Protein AF-A0A0R1VGB2-F1 (afdb_monomer_lite)

Structure (mmCIF, N/CA/C/O backbone):
data_AF-A0A0R1VGB2-F1
#
_entry.id   AF-A0A0R1VGB2-F1
#
loop_
_atom_site.group_PDB
_atom_site.id
_atom_site.type_symbol
_atom_site.label_atom_id
_atom_site.label_alt_id
_atom_site.label_comp_id
_atom_site.label_asym_id
_atom_site.label_entity_id
_atom_site.label_seq_id
_atom_site.pdbx_PDB_ins_code
_atom_site.Cartn_x
_atom_site.Cartn_y
_atom_site.Cartn_z
_atom_site.occupancy
_atom_site.B_iso_or_equiv
_atom_site.auth_seq_id
_atom_site.auth_comp_id
_atom_site.auth_asym_id
_atom_site.auth_atom_id
_atom_site.pdbx_PDB_model_num
ATOM 1 N N . MET A 1 1 ? -20.862 0.400 -12.782 1.00 46.66 1 MET A N 1
ATOM 2 C CA . MET A 1 1 ? -19.669 0.563 -11.915 1.00 46.66 1 MET A CA 1
ATOM 3 C C . MET A 1 1 ? -19.903 -0.074 -10.548 1.00 46.66 1 MET A C 1
ATOM 5 O O . MET A 1 1 ? -19.072 -0.868 -10.132 1.00 46.66 1 MET A O 1
ATOM 9 N N . VAL A 1 2 ? -21.054 0.178 -9.908 1.00 51.94 2 VAL A N 1
ATOM 10 C CA . VAL A 1 2 ? -21.435 -0.446 -8.625 1.00 51.94 2 VAL A CA 1
ATOM 11 C C . VAL A 1 2 ? -21.562 -1.975 -8.728 1.00 51.94 2 VAL A C 1
ATOM 13 O O . VAL A 1 2 ? -20.945 -2.674 -7.937 1.00 51.94 2 VAL A O 1
ATOM 16 N N . ASP A 1 3 ? -22.223 -2.508 -9.762 1.00 50.28 3 ASP A N 1
ATOM 17 C CA . ASP A 1 3 ? -22.441 -3.965 -9.883 1.00 50.28 3 ASP A CA 1
ATOM 18 C C . ASP A 1 3 ? -21.158 -4.788 -10.103 1.00 50.28 3 ASP A C 1
ATOM 20 O O . ASP A 1 3 ? -20.990 -5.840 -9.493 1.00 50.28 3 ASP A O 1
ATOM 24 N N . ASN A 1 4 ? -20.205 -4.297 -10.906 1.00 53.53 4 ASN A N 1
ATOM 25 C CA . ASN A 1 4 ? -18.978 -5.049 -11.216 1.00 53.53 4 ASN A CA 1
ATOM 26 C C . ASN A 1 4 ? -17.863 -4.861 -10.175 1.00 53.53 4 ASN A C 1
ATOM 28 O O . ASN A 1 4 ? -17.142 -5.811 -9.885 1.00 53.53 4 ASN A O 1
ATOM 32 N N . CYS A 1 5 ? -17.691 -3.652 -9.626 1.00 54.59 5 CYS A N 1
ATOM 33 C CA . CYS A 1 5 ? -16.611 -3.369 -8.672 1.00 54.59 5 CYS A CA 1
ATOM 34 C C . CYS A 1 5 ? -17.033 -3.633 -7.221 1.00 54.59 5 CYS A C 1
ATOM 36 O O . CYS A 1 5 ? -16.220 -4.114 -6.438 1.00 54.59 5 CYS A O 1
ATOM 38 N N . PHE A 1 6 ? -18.297 -3.363 -6.873 1.00 56.53 6 PHE A N 1
ATOM 39 C CA . PHE A 1 6 ? -18.794 -3.442 -5.495 1.00 56.53 6 PHE A CA 1
ATOM 40 C C . PHE A 1 6 ? -19.813 -4.578 -5.267 1.00 56.53 6 PHE A C 1
ATOM 42 O O . PHE A 1 6 ? -19.862 -5.117 -4.169 1.00 56.53 6 PHE A O 1
ATOM 49 N N . GLY A 1 7 ? -20.575 -4.997 -6.287 1.00 58.28 7 GLY A N 1
ATOM 50 C CA . GLY A 1 7 ? -21.609 -6.042 -6.183 1.00 58.28 7 GLY A CA 1
ATOM 51 C C . GLY A 1 7 ? -21.106 -7.487 -6.339 1.00 58.28 7 GLY A C 1
ATOM 52 O O . GLY A 1 7 ? -21.382 -8.328 -5.486 1.00 58.28 7 GLY A O 1
ATOM 53 N N . ASP A 1 8 ? -20.343 -7.799 -7.394 1.00 59.97 8 ASP A N 1
ATOM 54 C CA . ASP A 1 8 ? -19.832 -9.167 -7.644 1.00 59.97 8 ASP A CA 1
ATOM 55 C C . ASP A 1 8 ? -18.509 -9.459 -6.910 1.00 59.97 8 ASP A C 1
ATOM 57 O O . ASP A 1 8 ? -18.294 -10.534 -6.353 1.00 59.97 8 ASP A O 1
ATOM 61 N N . TYR A 1 9 ? -17.591 -8.491 -6.854 1.00 60.44 9 TYR A N 1
ATOM 62 C CA . TYR A 1 9 ? -16.266 -8.745 -6.283 1.00 60.44 9 TYR A CA 1
ATOM 63 C C . TYR A 1 9 ? -16.280 -8.900 -4.759 1.00 60.44 9 TYR A C 1
ATOM 65 O O . TYR A 1 9 ? -15.585 -9.784 -4.244 1.00 60.44 9 TYR A O 1
ATOM 73 N N . TYR A 1 10 ? -17.063 -8.089 -4.039 1.00 60.34 10 TYR A N 1
ATOM 74 C CA . TYR A 1 10 ? -17.157 -8.147 -2.573 1.00 60.34 10 TYR A CA 1
ATOM 75 C C . TYR A 1 10 ? -18.002 -9.321 -2.062 1.00 60.34 10 TYR A C 1
ATOM 77 O O . TYR A 1 10 ? -17.818 -9.737 -0.923 1.00 60.34 10 TYR A O 1
ATOM 85 N N . THR A 1 11 ? -18.877 -9.903 -2.888 1.00 67.94 11 THR A N 1
ATOM 86 C CA . THR A 1 11 ? -19.701 -11.061 -2.494 1.00 67.94 11 THR A CA 1
ATOM 87 C C . THR A 1 11 ? -18.949 -12.394 -2.577 1.00 67.94 11 THR A C 1
ATOM 89 O O . THR A 1 11 ? -19.371 -13.378 -1.963 1.00 67.94 11 THR A O 1
ATOM 92 N N . ARG A 1 12 ? -17.789 -12.439 -3.253 1.00 79.25 12 ARG A N 1
ATOM 93 C CA . ARG A 1 12 ? -16.887 -13.607 -3.233 1.00 79.25 12 ARG A CA 1
ATOM 94 C C . ARG A 1 12 ? -16.350 -13.847 -1.814 1.00 79.25 12 ARG A C 1
ATOM 96 O O . ARG A 1 12 ? -15.934 -12.917 -1.136 1.00 79.25 12 ARG A O 1
ATOM 103 N N . GLN A 1 13 ? -16.288 -15.101 -1.380 1.00 79.69 13 GLN A N 1
ATOM 104 C CA . GLN A 1 13 ? -15.902 -15.454 0.000 1.00 79.69 13 GLN A CA 1
ATOM 105 C C . GLN A 1 13 ? -14.430 -15.884 0.149 1.00 79.69 13 GLN A C 1
ATOM 107 O O . GLN A 1 13 ? -14.031 -16.362 1.202 1.00 79.69 13 GLN A O 1
ATOM 112 N N . GLY A 1 14 ? -13.617 -15.756 -0.907 1.00 86.75 14 GLY A N 1
ATOM 113 C CA . GLY A 1 14 ? -12.224 -16.226 -0.900 1.00 86.75 14 GLY A CA 1
ATOM 114 C C . GLY A 1 14 ? -11.233 -15.316 -0.168 1.00 86.75 14 GLY A C 1
ATOM 115 O O . GLY A 1 14 ? -10.169 -15.788 0.204 1.00 86.75 14 GLY A O 1
ATOM 116 N N . LEU A 1 15 ? -11.576 -14.038 0.018 1.00 88.75 15 LEU A N 1
ATOM 117 C CA . LEU A 1 15 ? -10.796 -13.069 0.789 1.00 88.75 15 LEU A CA 1
ATOM 118 C C . LEU A 1 15 ? -11.739 -12.268 1.685 1.00 88.75 15 LEU A C 1
ATOM 120 O O . LEU A 1 15 ? -12.814 -11.849 1.235 1.00 88.75 15 LEU A O 1
ATOM 124 N N . ASN A 1 16 ? -11.323 -12.024 2.920 1.00 89.69 16 ASN A N 1
ATOM 125 C CA . ASN A 1 16 ? -12.014 -11.126 3.835 1.00 89.69 16 ASN A CA 1
ATOM 126 C C . ASN A 1 16 ? -11.761 -9.646 3.460 1.00 89.69 16 ASN A C 1
ATOM 128 O O . ASN A 1 16 ? -10.982 -9.331 2.558 1.00 89.69 16 ASN A O 1
ATOM 132 N N . TYR A 1 17 ? -12.446 -8.715 4.129 1.00 87.94 17 TYR A N 1
ATOM 133 C CA . TYR A 1 17 ? -12.331 -7.281 3.830 1.00 87.94 17 TYR A CA 1
ATOM 134 C C . TYR A 1 17 ? -10.911 -6.728 4.029 1.00 87.94 17 TYR A C 1
ATOM 136 O O . TYR A 1 17 ? -10.445 -5.958 3.191 1.00 87.94 17 TYR A O 1
ATOM 144 N N . GLN A 1 18 ? -10.207 -7.157 5.082 1.00 92.81 18 GLN A N 1
ATOM 145 C CA . GLN A 1 18 ? -8.830 -6.728 5.359 1.00 92.81 18 GLN A CA 1
ATOM 146 C C . GLN A 1 18 ? -7.878 -7.179 4.250 1.00 92.81 18 GLN A C 1
ATOM 148 O O . GLN A 1 18 ? -7.054 -6.401 3.778 1.00 92.81 18 GLN A O 1
ATOM 153 N N . GLU A 1 19 ? -8.010 -8.423 3.798 1.00 93.94 19 GLU A N 1
ATOM 154 C CA . GLU A 1 19 ? -7.187 -8.977 2.723 1.00 93.94 19 GLU A CA 1
ATOM 155 C C . GLU A 1 19 ? -7.441 -8.260 1.394 1.00 93.94 19 G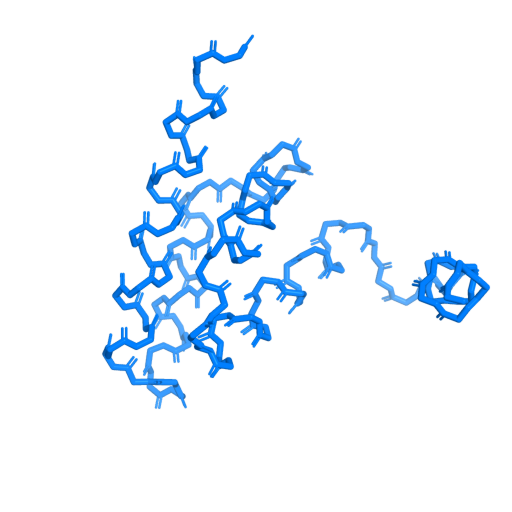LU A C 1
ATOM 157 O O . GLU A 1 19 ? -6.512 -8.001 0.631 1.00 93.94 19 GLU A O 1
ATOM 162 N N . ARG A 1 20 ? -8.694 -7.894 1.113 1.00 92.44 20 ARG A N 1
ATOM 163 C CA . ARG A 1 20 ? -9.062 -7.168 -0.110 1.00 92.44 20 ARG A CA 1
ATOM 164 C C . ARG A 1 20 ? -8.481 -5.766 -0.140 1.00 92.44 20 ARG A C 1
ATOM 166 O O . ARG A 1 20 ? -7.876 -5.394 -1.142 1.00 92.44 20 ARG A O 1
ATOM 173 N N . GLU A 1 21 ? -8.627 -5.021 0.949 1.00 95.56 21 GLU A N 1
ATOM 174 C CA . GLU A 1 21 ? -8.042 -3.684 1.057 1.00 95.56 21 GLU A CA 1
ATOM 175 C C . GLU A 1 21 ? -6.517 -3.731 0.986 1.00 95.56 21 GLU A C 1
ATOM 177 O O . GLU A 1 21 ? -5.900 -2.887 0.331 1.00 95.56 21 GLU A O 1
ATOM 182 N N . LEU A 1 22 ? -5.896 -4.756 1.575 1.00 97.50 22 LEU A N 1
ATOM 183 C CA . LEU A 1 22 ? -4.455 -4.953 1.474 1.00 97.50 22 LEU A CA 1
ATOM 184 C C . LEU A 1 22 ? -4.011 -5.208 0.029 1.00 97.50 22 LEU A C 1
ATOM 186 O O . LEU A 1 22 ? -3.008 -4.650 -0.425 1.00 97.50 22 LEU A O 1
ATOM 190 N N . MET A 1 23 ? -4.755 -6.033 -0.712 1.00 96.38 23 MET A N 1
ATOM 191 C CA . MET A 1 23 ? -4.464 -6.291 -2.121 1.00 96.38 23 MET A CA 1
ATOM 192 C C . MET A 1 23 ? -4.592 -5.018 -2.957 1.00 96.38 23 MET A C 1
ATOM 194 O O . MET A 1 23 ? -3.694 -4.728 -3.748 1.00 96.38 23 MET A O 1
ATOM 198 N N . THR A 1 24 ? -5.652 -4.230 -2.759 1.00 96.25 24 THR A N 1
ATOM 199 C CA . THR A 1 24 ? -5.827 -2.941 -3.448 1.00 96.25 24 THR A CA 1
ATOM 200 C C . THR A 1 24 ? -4.658 -1.998 -3.165 1.00 96.25 24 THR A C 1
ATOM 202 O O . THR A 1 24 ? -4.077 -1.446 -4.100 1.00 96.25 24 THR A O 1
ATOM 205 N N . PHE A 1 25 ? -4.240 -1.886 -1.901 1.00 98.25 25 PHE A N 1
ATOM 206 C CA . PHE A 1 25 ? -3.068 -1.105 -1.506 1.00 98.25 25 PHE A CA 1
ATOM 207 C C . PHE A 1 25 ? -1.792 -1.557 -2.238 1.00 98.25 25 PHE A C 1
ATOM 209 O O . PHE A 1 25 ? -1.073 -0.727 -2.798 1.00 98.25 25 PHE A O 1
ATOM 216 N N . CYS A 1 26 ? -1.535 -2.868 -2.312 1.00 98.19 26 CYS A N 1
ATOM 217 C CA . CYS A 1 26 ? -0.373 -3.408 -3.024 1.00 98.19 26 CYS A CA 1
ATOM 218 C C . CYS A 1 26 ? -0.395 -3.067 -4.521 1.00 98.19 26 CYS A C 1
ATOM 220 O O . CYS A 1 26 ? 0.637 -2.685 -5.075 1.00 98.19 26 CYS A O 1
ATOM 222 N N . TYR A 1 27 ? -1.556 -3.174 -5.175 1.00 98.00 27 TYR A N 1
ATOM 223 C CA . TYR A 1 27 ? -1.693 -2.837 -6.594 1.00 98.00 27 TYR A CA 1
ATOM 224 C C . TYR A 1 27 ? -1.472 -1.348 -6.859 1.00 98.00 27 TYR A C 1
ATOM 226 O O . TYR A 1 27 ? -0.750 -1.004 -7.793 1.00 98.00 27 TYR A O 1
ATOM 234 N N . LEU A 1 28 ? -2.028 -0.467 -6.027 1.00 98.31 28 LEU A N 1
ATOM 235 C CA . LEU A 1 28 ? -1.841 0.979 -6.164 1.00 98.31 28 LEU A CA 1
ATOM 236 C C . LEU A 1 28 ? -0.380 1.386 -5.931 1.00 98.31 28 LEU A C 1
ATOM 238 O O . LEU A 1 28 ? 0.172 2.167 -6.709 1.00 98.31 28 LEU A O 1
ATOM 242 N N . ALA A 1 29 ? 0.2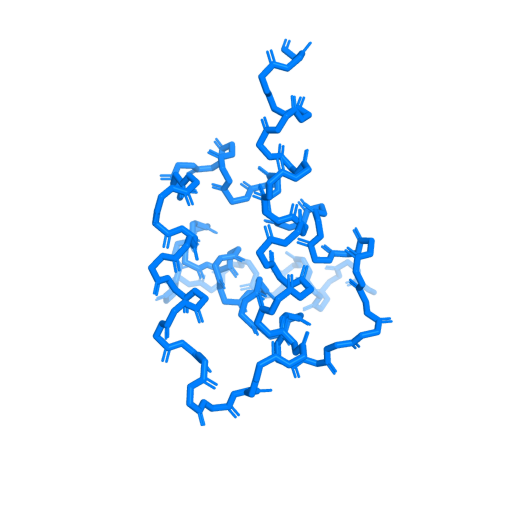78 0.797 -4.925 1.00 98.31 29 ALA A N 1
ATOM 243 C CA . ALA A 1 29 ? 1.703 1.003 -4.674 1.00 98.31 29 ALA A CA 1
ATOM 244 C C . ALA A 1 29 ? 2.556 0.539 -5.865 1.00 98.31 29 ALA A C 1
ATOM 246 O O . ALA A 1 29 ? 3.482 1.234 -6.284 1.00 98.31 29 ALA A O 1
ATOM 247 N N . ALA A 1 30 ? 2.226 -0.615 -6.449 1.00 98.12 30 ALA A N 1
ATOM 248 C CA . ALA A 1 30 ? 2.910 -1.131 -7.626 1.00 98.12 30 ALA A CA 1
ATOM 249 C C . ALA A 1 30 ? 2.647 -0.293 -8.885 1.00 98.12 30 ALA A C 1
ATOM 251 O O . ALA A 1 30 ? 3.556 -0.157 -9.700 1.00 98.12 30 ALA A O 1
ATOM 252 N N . GLN A 1 31 ? 1.449 0.271 -9.056 1.00 97.88 31 GLN A N 1
ATOM 253 C CA . GLN A 1 31 ? 1.077 1.078 -10.221 1.00 97.88 31 GLN A CA 1
ATOM 254 C C . GLN A 1 31 ? 1.834 2.416 -10.256 1.00 97.88 31 GLN A C 1
ATOM 256 O O . GLN A 1 31 ? 2.424 2.756 -11.285 1.00 97.88 31 GLN A O 1
ATOM 261 N N . GLY A 1 32 ? 1.883 3.130 -9.125 1.00 95.00 32 GLY A N 1
ATOM 262 C CA . GLY A 1 32 ? 2.476 4.470 -9.019 1.00 95.00 32 GLY A CA 1
ATOM 263 C C . GLY A 1 32 ? 1.668 5.565 -9.739 1.00 95.00 32 GLY A C 1
ATOM 264 O O . GLY A 1 32 ? 0.808 5.272 -10.568 1.00 95.00 32 GLY A O 1
ATOM 265 N N . GLY A 1 33 ? 1.923 6.839 -9.409 1.00 96.75 33 GLY A N 1
ATOM 266 C CA . GLY A 1 33 ? 1.200 7.986 -9.992 1.00 96.75 33 GLY A CA 1
ATOM 267 C C . GLY A 1 33 ? -0.273 8.085 -9.572 1.00 96.75 33 GLY A C 1
ATOM 268 O O . GLY A 1 33 ? -1.067 8.753 -10.233 1.00 96.75 33 GLY A O 1
ATOM 269 N N . VAL A 1 34 ? -0.640 7.369 -8.508 1.00 98.00 34 VAL A N 1
ATOM 270 C CA . VAL A 1 34 ? -1.988 7.267 -7.927 1.00 98.00 34 VAL A CA 1
ATOM 271 C C . VAL A 1 34 ? -1.933 7.491 -6.413 1.00 98.00 34 VAL A C 1
ATOM 273 O O . VAL A 1 34 ? -2.638 6.851 -5.636 1.00 98.00 34 VAL A O 1
ATOM 276 N N . GLU A 1 35 ? -1.034 8.372 -5.970 1.00 98.12 35 GLU A N 1
ATOM 277 C CA . GLU A 1 35 ? -0.768 8.651 -4.558 1.00 98.12 35 GLU A CA 1
ATOM 278 C C . GLU A 1 35 ? -2.026 9.049 -3.757 1.00 98.12 35 GLU A C 1
ATOM 280 O O . GLU A 1 35 ? -2.176 8.524 -2.655 1.00 98.12 35 GLU A O 1
ATOM 285 N N . PRO A 1 36 ? -2.968 9.870 -4.274 1.00 97.81 36 PRO A N 1
ATOM 286 C CA . PRO A 1 36 ? -4.203 10.177 -3.546 1.00 97.81 36 PRO A CA 1
ATOM 287 C C . PRO A 1 36 ? -5.062 8.937 -3.256 1.00 97.81 36 PRO A C 1
ATOM 289 O O . PRO A 1 36 ? -5.654 8.821 -2.187 1.00 97.81 36 PRO A O 1
ATOM 292 N N . GLN A 1 37 ? -5.124 7.987 -4.196 1.00 98.31 37 GLN A N 1
ATOM 293 C CA . GLN A 1 37 ? -5.844 6.726 -4.010 1.00 98.31 37 GLN A CA 1
ATOM 294 C C . GLN A 1 37 ? -5.086 5.808 -3.051 1.00 98.31 37 GLN A C 1
ATOM 296 O O . GLN A 1 37 ? -5.691 5.187 -2.182 1.00 98.31 37 GLN A O 1
ATOM 301 N N . LEU A 1 38 ? -3.762 5.732 -3.195 1.00 98.44 38 LEU A N 1
ATOM 302 C CA . LEU A 1 38 ? -2.911 4.924 -2.329 1.00 98.44 38 LEU A CA 1
ATOM 303 C C . LEU A 1 38 ? -3.018 5.355 -0.862 1.00 98.44 38 LEU A C 1
ATOM 305 O O . LEU A 1 38 ? -3.089 4.502 0.015 1.00 98.44 38 LEU A O 1
ATOM 309 N N . GLU A 1 39 ? -3.061 6.660 -0.602 1.00 98.38 39 GLU A N 1
ATOM 310 C CA . GLU A 1 39 ? -3.242 7.219 0.737 1.00 98.38 39 GLU A CA 1
ATOM 311 C C . GLU A 1 39 ? -4.621 6.880 1.319 1.00 98.38 39 GLU A C 1
ATOM 313 O O . GLU A 1 39 ? -4.695 6.374 2.436 1.00 98.38 39 GLU A O 1
ATOM 318 N N . GLY A 1 40 ? -5.702 7.049 0.547 1.00 97.62 40 GLY A N 1
ATOM 319 C CA . GLY A 1 40 ? -7.051 6.682 0.999 1.00 97.62 40 GLY A CA 1
ATOM 320 C C . GLY A 1 40 ? -7.193 5.188 1.310 1.00 97.62 40 GLY A C 1
ATOM 321 O O . GLY A 1 40 ? -7.797 4.807 2.310 1.00 97.62 40 GLY A O 1
ATOM 322 N N . HIS A 1 41 ? -6.573 4.320 0.506 1.00 98.00 41 HIS A N 1
ATOM 323 C CA . HIS A 1 41 ? -6.543 2.887 0.803 1.00 98.00 41 HIS A CA 1
ATOM 324 C C . HIS A 1 41 ? -5.587 2.534 1.951 1.00 98.00 41 HIS A C 1
ATOM 326 O O . HIS A 1 41 ? -5.822 1.543 2.639 1.00 98.00 41 HIS A O 1
ATOM 332 N N . ALA A 1 42 ? -4.539 3.319 2.211 1.00 98.25 42 ALA A N 1
ATOM 333 C CA . ALA A 1 42 ? -3.718 3.151 3.409 1.00 98.25 42 ALA A CA 1
ATOM 334 C C . ALA A 1 42 ? -4.511 3.498 4.683 1.00 98.25 42 ALA A C 1
ATOM 336 O O . ALA A 1 42 ? -4.465 2.737 5.646 1.00 98.25 42 ALA A O 1
ATOM 337 N N . GLU A 1 43 ? -5.295 4.581 4.662 1.00 98.00 43 GLU A N 1
ATOM 338 C CA . GLU A 1 43 ? -6.209 4.966 5.749 1.00 98.00 43 GLU A CA 1
ATOM 339 C C . GLU A 1 43 ? -7.238 3.859 6.014 1.00 98.00 43 GLU A C 1
ATOM 341 O O . GLU A 1 43 ? -7.348 3.369 7.141 1.00 98.00 43 GLU A O 1
ATOM 346 N N . ALA A 1 44 ? -7.908 3.380 4.961 1.00 96.75 44 ALA A N 1
ATOM 347 C CA . ALA A 1 44 ? -8.878 2.294 5.067 1.00 96.75 44 ALA A CA 1
ATOM 348 C C . ALA A 1 44 ? -8.256 0.998 5.615 1.00 96.75 44 ALA A C 1
ATOM 350 O O . ALA A 1 44 ? -8.878 0.305 6.418 1.00 96.75 44 ALA A O 1
ATOM 351 N N . ASN A 1 45 ? -7.021 0.661 5.224 1.00 97.88 45 ASN A N 1
ATOM 352 C CA . ASN A 1 45 ? -6.312 -0.497 5.774 1.00 97.88 45 ASN A CA 1
ATOM 353 C C . ASN A 1 45 ? -6.085 -0.358 7.287 1.00 97.88 45 ASN A C 1
ATOM 355 O O . ASN A 1 45 ? -6.388 -1.296 8.027 1.00 97.88 45 ASN A O 1
ATOM 359 N N . ILE A 1 46 ? -5.605 0.805 7.741 1.00 97.31 46 ILE A N 1
ATOM 360 C CA . ILE A 1 46 ? -5.336 1.069 9.162 1.00 97.31 46 ILE A CA 1
ATOM 361 C C . ILE A 1 46 ? -6.632 0.982 9.978 1.00 97.31 46 ILE A C 1
ATOM 363 O O . ILE A 1 46 ? -6.664 0.288 10.995 1.00 97.31 46 ILE A O 1
ATOM 367 N N . GLN A 1 47 ? -7.714 1.608 9.508 1.00 94.69 47 GLN A N 1
ATOM 368 C CA . GLN A 1 47 ? -9.024 1.571 10.172 1.00 94.69 47 GLN A CA 1
ATOM 369 C C . GLN A 1 47 ? -9.637 0.163 10.195 1.00 94.69 47 GLN A C 1
ATOM 371 O O . GLN A 1 47 ? -10.288 -0.218 11.167 1.00 94.69 47 GLN A O 1
ATOM 376 N N . ASN A 1 48 ? -9.388 -0.640 9.157 1.00 91.69 48 ASN A N 1
ATOM 377 C CA . ASN A 1 48 ? -9.891 -2.008 9.065 1.00 91.69 48 ASN A CA 1
ATOM 378 C C 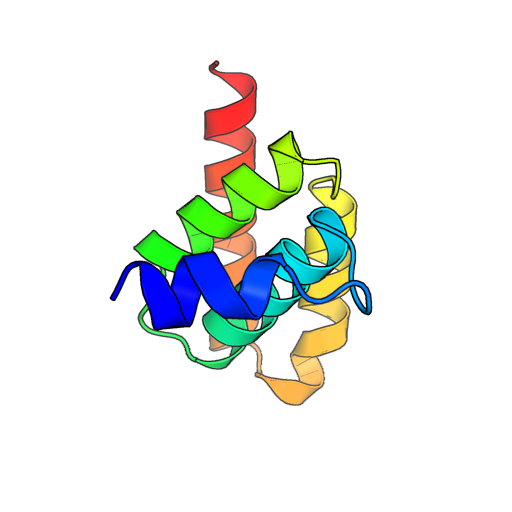. ASN A 1 48 ? -9.033 -3.034 9.821 1.00 91.69 48 ASN A C 1
ATOM 380 O O . ASN A 1 48 ? -9.395 -4.206 9.827 1.00 91.69 48 ASN A O 1
ATOM 384 N N . GLY A 1 49 ? -7.936 -2.639 10.479 1.00 91.25 49 GLY A N 1
ATOM 385 C CA . GLY A 1 49 ? -7.126 -3.509 11.346 1.00 91.25 49 GLY A CA 1
ATOM 386 C C . GLY A 1 49 ? -5.802 -4.002 10.752 1.00 91.25 49 GLY A C 1
ATOM 387 O O . GLY A 1 49 ? -5.056 -4.695 11.443 1.00 91.25 49 GLY A O 1
ATOM 388 N N . ASN A 1 50 ? -5.466 -3.616 9.517 1.00 95.62 50 ASN A N 1
ATOM 389 C CA . ASN A 1 50 ? -4.112 -3.766 8.982 1.00 95.62 50 ASN A CA 1
ATOM 390 C C . ASN A 1 50 ? -3.268 -2.589 9.481 1.00 95.62 50 ASN A C 1
ATOM 392 O O . ASN A 1 50 ? -3.227 -1.534 8.848 1.00 95.62 50 ASN A O 1
ATOM 396 N N . ASP A 1 51 ? -2.632 -2.755 10.642 1.00 94.12 51 ASP A N 1
ATOM 397 C CA . ASP A 1 51 ? -1.930 -1.657 11.306 1.00 94.12 51 ASP A CA 1
ATOM 398 C C . ASP A 1 51 ? -0.816 -1.024 10.442 1.00 94.12 51 ASP A C 1
ATOM 400 O O . ASP A 1 51 ? -0.277 -1.611 9.499 1.00 94.12 51 ASP A O 1
ATOM 404 N N . TYR A 1 52 ? -0.437 0.206 10.788 1.00 97.25 52 TYR A N 1
ATOM 405 C CA . TYR A 1 52 ? 0.596 0.957 10.071 1.00 97.25 52 TYR A CA 1
ATOM 406 C C . TYR A 1 52 ? 1.939 0.209 9.958 1.00 97.25 52 TYR A C 1
ATOM 408 O O . TYR A 1 52 ? 2.595 0.252 8.915 1.00 97.25 52 TYR A O 1
ATOM 416 N N . LEU A 1 53 ? 2.362 -0.500 11.011 1.00 98.12 53 LEU A N 1
ATOM 417 C CA . LEU A 1 53 ? 3.621 -1.249 10.994 1.00 98.12 53 LEU A CA 1
ATOM 418 C C . LEU A 1 53 ? 3.536 -2.453 10.052 1.00 98.12 53 LEU A C 1
ATOM 420 O O . LEU A 1 53 ? 4.532 -2.819 9.424 1.00 98.12 53 LEU A O 1
ATOM 424 N N . PHE A 1 54 ? 2.362 -3.064 9.928 1.00 98.19 54 PHE A N 1
ATOM 425 C CA . PHE A 1 54 ? 2.091 -4.115 8.965 1.00 98.19 54 PHE A CA 1
ATOM 426 C C . PHE A 1 54 ? 2.186 -3.588 7.530 1.00 98.19 54 PHE A C 1
ATOM 428 O O . PHE A 1 54 ? 2.871 -4.204 6.711 1.00 98.19 54 PHE A O 1
ATOM 435 N N . LEU A 1 55 ? 1.635 -2.405 7.239 1.00 98.44 55 LEU A N 1
ATOM 436 C CA . LEU A 1 55 ? 1.795 -1.775 5.923 1.00 98.44 55 LEU A CA 1
ATOM 437 C C . LEU A 1 55 ? 3.268 -1.492 5.586 1.00 98.44 55 LEU A C 1
ATOM 439 O O . LEU A 1 55 ? 3.699 -1.775 4.468 1.00 98.44 55 LEU A O 1
ATOM 443 N N . ILE A 1 56 ? 4.084 -1.039 6.547 1.00 98.56 56 ILE A N 1
ATOM 444 C CA . ILE A 1 56 ? 5.538 -0.878 6.337 1.00 98.56 56 ILE A CA 1
ATOM 445 C C . ILE A 1 56 ? 6.203 -2.208 5.964 1.00 98.56 56 ILE A C 1
ATOM 447 O O . ILE A 1 56 ? 7.048 -2.242 5.063 1.00 98.56 56 ILE A O 1
ATOM 451 N N . LYS A 1 57 ? 5.841 -3.311 6.632 1.00 98.56 57 LYS A N 1
ATOM 452 C CA . LYS A 1 57 ? 6.388 -4.644 6.318 1.00 98.56 57 LYS A CA 1
ATOM 453 C C . LYS A 1 57 ? 6.032 -5.056 4.893 1.00 98.56 57 LYS A C 1
ATOM 455 O O . LYS A 1 57 ? 6.896 -5.542 4.170 1.00 98.56 57 LYS A O 1
ATOM 460 N N . VAL A 1 58 ? 4.794 -4.807 4.475 1.00 98.25 58 VAL A N 1
ATOM 461 C CA . VAL A 1 58 ? 4.314 -5.099 3.118 1.00 98.25 58 VAL A CA 1
ATOM 462 C C . VAL A 1 58 ? 5.055 -4.258 2.075 1.00 98.25 58 VAL A C 1
ATOM 464 O O . VAL A 1 58 ? 5.532 -4.803 1.080 1.00 98.25 58 VAL A O 1
ATOM 467 N N . I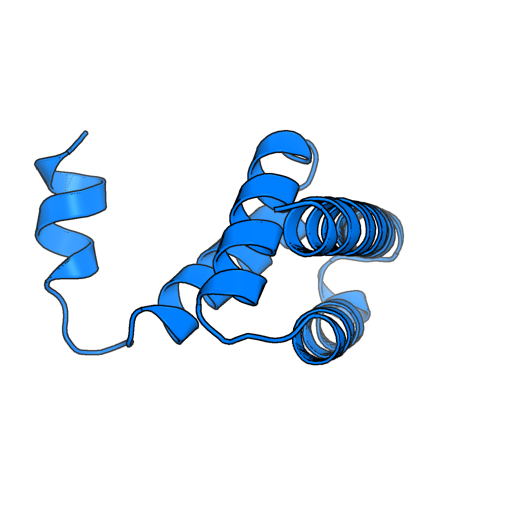LE A 1 59 ? 5.242 -2.955 2.315 1.00 98.50 59 ILE A N 1
ATOM 468 C CA . ILE A 1 59 ? 6.034 -2.079 1.432 1.00 98.50 59 ILE A CA 1
ATOM 469 C C . ILE A 1 59 ? 7.476 -2.587 1.320 1.00 98.50 59 ILE A C 1
ATOM 471 O O . ILE A 1 59 ? 8.021 -2.664 0.218 1.00 98.50 59 ILE A O 1
ATOM 475 N N . SER A 1 60 ? 8.081 -2.953 2.452 1.00 98.19 60 SER A N 1
ATOM 476 C CA . SER A 1 60 ? 9.458 -3.455 2.517 1.00 98.19 60 SER A CA 1
ATOM 477 C C . SER A 1 60 ? 9.617 -4.764 1.748 1.00 98.19 60 SER A C 1
ATOM 479 O O . SER A 1 60 ? 10.582 -4.929 1.007 1.00 98.19 60 SER A O 1
ATOM 481 N N . GLN A 1 61 ? 8.642 -5.667 1.865 1.00 98.12 61 GLN A N 1
ATOM 482 C CA . GLN A 1 61 ? 8.628 -6.929 1.131 1.00 98.12 61 GLN A CA 1
ATOM 483 C C . GLN A 1 61 ? 8.454 -6.726 -0.380 1.00 98.12 61 GLN A C 1
ATOM 485 O O . GLN A 1 61 ? 9.023 -7.475 -1.172 1.00 98.12 61 GLN A O 1
ATOM 490 N N . ASN A 1 62 ? 7.702 -5.703 -0.787 1.00 97.44 62 ASN A N 1
ATOM 491 C CA . ASN A 1 62 ? 7.474 -5.382 -2.194 1.00 97.44 62 ASN A CA 1
ATOM 492 C C . ASN A 1 62 ? 8.588 -4.530 -2.817 1.00 97.44 62 ASN A C 1
ATOM 494 O O . ASN A 1 62 ? 8.648 -4.427 -4.041 1.00 97.44 62 ASN A O 1
ATOM 498 N N . LEU A 1 63 ? 9.495 -3.957 -2.020 1.00 97.94 63 LEU A N 1
ATOM 499 C CA . LEU A 1 63 ? 10.621 -3.144 -2.491 1.00 97.94 63 LEU A CA 1
ATOM 500 C C . LEU A 1 63 ? 11.425 -3.777 -3.641 1.00 97.94 63 LEU A C 1
ATOM 502 O O . LEU A 1 63 ? 11.637 -3.081 -4.637 1.00 97.94 63 LEU A O 1
ATOM 506 N N . PRO A 1 64 ? 11.832 -5.064 -3.596 1.00 97.88 64 PRO A N 1
ATOM 507 C CA . PRO A 1 64 ? 12.528 -5.686 -4.724 1.00 97.88 64 PRO A CA 1
ATOM 508 C C . PRO A 1 64 ? 11.661 -5.847 -5.985 1.00 97.88 64 PRO A C 1
ATOM 510 O O . PRO A 1 64 ? 12.210 -6.008 -7.071 1.00 97.88 64 PRO A O 1
ATOM 513 N N . LEU A 1 65 ? 10.329 -5.807 -5.865 1.00 97.75 65 LEU A N 1
ATOM 514 C CA . LEU A 1 65 ? 9.390 -6.023 -6.972 1.00 97.75 65 LEU A CA 1
ATOM 515 C C . LEU A 1 65 ? 8.966 -4.718 -7.656 1.00 97.75 65 LEU A C 1
ATOM 517 O O . LEU A 1 65 ? 8.743 -4.704 -8.864 1.00 97.75 65 LEU A O 1
ATOM 521 N N . ILE A 1 66 ? 8.840 -3.628 -6.892 1.00 97.81 66 ILE A N 1
ATOM 522 C CA . ILE A 1 66 ? 8.312 -2.344 -7.390 1.00 97.81 66 ILE A CA 1
ATOM 523 C C . ILE A 1 66 ? 9.358 -1.216 -7.393 1.00 97.81 66 ILE A C 1
ATOM 525 O O . ILE A 1 66 ? 9.122 -0.163 -7.988 1.00 97.81 66 ILE A O 1
ATOM 529 N N . GLY A 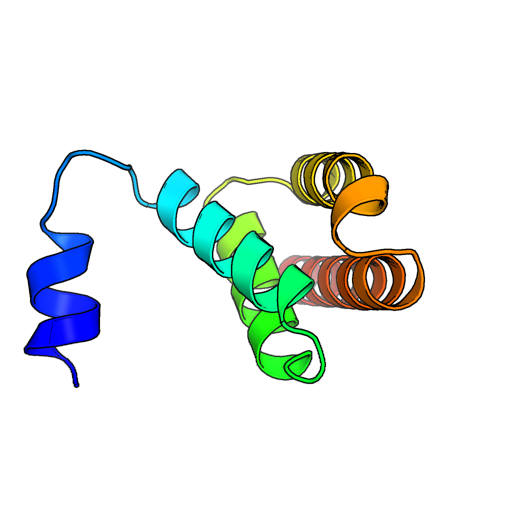1 67 ? 10.521 -1.442 -6.772 1.00 98.19 67 GLY A N 1
ATOM 530 C CA . GLY A 1 67 ? 11.655 -0.522 -6.724 1.00 98.19 67 GLY A CA 1
ATOM 531 C C . GLY A 1 67 ? 11.506 0.630 -5.722 1.00 98.19 67 GLY A C 1
ATOM 532 O O . GLY A 1 67 ? 10.411 0.992 -5.292 1.00 98.19 67 GLY A O 1
ATOM 533 N N . TYR A 1 68 ? 12.640 1.256 -5.387 1.00 98.12 68 TYR A N 1
ATOM 534 C CA . TYR A 1 68 ? 12.710 2.343 -4.402 1.00 98.12 68 TYR A CA 1
ATOM 535 C C . TYR A 1 68 ? 11.736 3.504 -4.652 1.00 98.12 68 TYR A C 1
ATOM 537 O O . TYR A 1 68 ? 11.073 3.891 -3.694 1.00 98.12 68 TYR A O 1
ATOM 545 N N . PRO A 1 69 ? 11.588 4.064 -5.872 1.00 98.06 69 PRO A N 1
ATOM 546 C CA . PRO A 1 69 ? 10.722 5.229 -6.068 1.00 98.06 69 PRO A CA 1
ATOM 547 C C . PRO A 1 69 ? 9.272 4.975 -5.636 1.00 98.06 69 PRO A C 1
ATOM 549 O O . PRO A 1 69 ? 8.681 5.782 -4.924 1.00 98.06 69 PRO A O 1
ATOM 552 N N . ARG A 1 70 ? 8.717 3.815 -6.006 1.00 98.31 70 ARG A N 1
ATOM 553 C CA . ARG A 1 70 ? 7.333 3.452 -5.674 1.00 98.31 70 ARG A CA 1
ATOM 554 C C . ARG A 1 70 ? 7.183 3.082 -4.203 1.00 98.31 70 ARG A C 1
ATOM 556 O O . ARG A 1 70 ? 6.236 3.527 -3.561 1.00 98.31 70 ARG A O 1
ATOM 563 N N . SER A 1 71 ? 8.139 2.341 -3.644 1.00 98.44 71 SER A N 1
ATOM 564 C CA . SER A 1 71 ? 8.135 2.009 -2.215 1.00 98.44 71 SER A CA 1
ATOM 565 C C . SER A 1 71 ? 8.243 3.245 -1.321 1.00 98.44 71 SER A C 1
ATOM 567 O O . SER A 1 71 ? 7.570 3.310 -0.297 1.00 98.44 71 SER A O 1
ATOM 569 N N . LEU A 1 72 ? 9.047 4.241 -1.701 1.00 98.38 72 LEU A N 1
ATOM 570 C CA . LEU A 1 72 ? 9.173 5.491 -0.948 1.00 98.38 72 LEU A CA 1
ATOM 571 C C . LEU A 1 72 ? 7.897 6.339 -1.036 1.00 98.38 72 LEU A C 1
ATOM 573 O O . LEU A 1 72 ? 7.459 6.869 -0.016 1.00 98.38 72 LEU A O 1
ATOM 577 N N . ASN A 1 73 ? 7.252 6.404 -2.207 1.00 98.38 73 ASN A N 1
ATOM 578 C CA . ASN A 1 73 ? 5.942 7.048 -2.337 1.00 98.38 73 ASN A CA 1
ATOM 579 C C . ASN A 1 73 ? 4.890 6.352 -1.461 1.00 98.38 73 ASN A C 1
ATOM 581 O O . ASN A 1 73 ? 4.145 7.028 -0.755 1.00 98.38 73 ASN A O 1
ATOM 585 N N . ALA A 1 74 ? 4.872 5.016 -1.449 1.00 98.50 74 ALA A N 1
ATOM 586 C CA . ALA A 1 74 ? 3.966 4.243 -0.605 1.00 98.50 74 ALA A CA 1
ATOM 587 C C . ALA A 1 74 ? 4.221 4.465 0.891 1.00 98.50 74 ALA A C 1
ATOM 589 O O . ALA A 1 74 ? 3.270 4.596 1.659 1.00 98.50 74 ALA A O 1
ATOM 590 N N . LEU A 1 75 ? 5.488 4.562 1.307 1.00 98.56 75 LEU A N 1
ATOM 591 C CA . LEU A 1 75 ? 5.849 4.854 2.694 1.00 98.56 75 LEU A CA 1
ATOM 592 C C . LEU A 1 75 ? 5.361 6.243 3.126 1.00 98.56 75 LEU A C 1
ATOM 594 O O . LEU A 1 75 ? 4.812 6.386 4.219 1.00 98.56 75 LEU A O 1
ATOM 598 N N . ARG A 1 76 ? 5.516 7.250 2.257 1.00 98.56 76 ARG A N 1
ATOM 599 C CA . ARG A 1 76 ? 4.986 8.599 2.492 1.00 98.56 76 ARG A CA 1
ATOM 600 C C . ARG A 1 76 ? 3.463 8.568 2.654 1.00 98.56 76 ARG A C 1
ATOM 602 O O . ARG A 1 76 ? 2.973 9.029 3.678 1.00 98.56 76 ARG A O 1
ATOM 609 N N . CYS A 1 77 ? 2.741 7.952 1.713 1.00 98.50 77 CYS A N 1
ATOM 610 C CA . CYS A 1 77 ? 1.281 7.812 1.784 1.00 98.50 77 CYS A CA 1
ATOM 611 C C . CYS A 1 77 ? 0.824 7.092 3.063 1.00 98.50 77 CYS A C 1
ATOM 613 O O . CYS A 1 77 ? -0.113 7.538 3.711 1.00 98.50 77 CYS A O 1
ATOM 615 N N . ALA A 1 78 ? 1.494 6.009 3.470 1.00 98.38 78 ALA A N 1
ATOM 616 C CA . ALA A 1 78 ? 1.154 5.298 4.704 1.00 98.38 78 ALA A CA 1
ATOM 617 C C . ALA A 1 78 ? 1.390 6.152 5.964 1.00 98.38 78 ALA A C 1
ATOM 619 O O . ALA A 1 78 ? 0.649 6.034 6.938 1.00 98.38 78 ALA A O 1
ATOM 620 N N . THR A 1 79 ? 2.410 7.015 5.949 1.00 98.38 79 THR A N 1
ATOM 621 C CA . THR A 1 79 ? 2.714 7.933 7.059 1.00 98.38 79 THR A CA 1
ATOM 622 C C . THR A 1 79 ? 1.659 9.033 7.167 1.00 98.38 79 THR A C 1
ATOM 624 O O . THR A 1 79 ? 1.173 9.312 8.260 1.00 98.38 79 THR A O 1
ATOM 627 N N . GLU A 1 80 ? 1.273 9.627 6.038 1.00 98.19 80 GLU A N 1
ATOM 628 C CA . GLU A 1 80 ? 0.218 10.646 5.968 1.00 98.19 80 GLU A CA 1
ATOM 629 C C . GLU A 1 80 ? -1.143 10.071 6.375 1.00 98.19 80 GLU A C 1
ATOM 631 O O . GLU A 1 80 ? -1.843 10.664 7.194 1.00 98.19 80 GLU A O 1
ATOM 636 N N . ALA A 1 81 ? -1.473 8.869 5.895 1.00 97.69 81 ALA A N 1
ATOM 637 C CA . ALA A 1 81 ? -2.682 8.158 6.294 1.00 97.69 81 ALA A CA 1
ATOM 638 C C . ALA A 1 81 ? -2.717 7.880 7.802 1.00 97.69 81 ALA A C 1
ATOM 640 O O . ALA A 1 81 ? -3.742 8.094 8.441 1.00 97.69 81 ALA A O 1
ATOM 641 N N . LYS A 1 82 ? -1.594 7.452 8.397 1.00 98.00 82 LYS A N 1
ATOM 642 C CA . LYS A 1 82 ? -1.508 7.264 9.850 1.00 98.00 82 LYS A CA 1
ATOM 643 C C . LYS A 1 82 ? -1.811 8.561 10.605 1.00 98.00 82 LYS A C 1
ATOM 645 O O . LYS A 1 82 ? -2.601 8.522 11.541 1.00 98.00 82 LYS A O 1
ATOM 650 N N . ALA A 1 83 ? -1.209 9.681 10.199 1.00 97.25 83 ALA A N 1
ATOM 651 C CA . ALA A 1 83 ? -1.456 10.972 10.839 1.00 97.25 83 ALA A CA 1
ATOM 652 C C . ALA A 1 83 ? -2.942 11.366 10.762 1.00 97.25 83 ALA A C 1
ATOM 654 O O . ALA A 1 83 ? -3.523 11.750 11.769 1.00 97.25 83 ALA A O 1
ATOM 655 N N . LYS A 1 84 ? -3.584 11.172 9.602 1.00 95.44 84 LYS A N 1
ATOM 656 C CA . LYS A 1 84 ? -5.021 11.438 9.426 1.00 95.44 84 LYS A CA 1
ATOM 657 C C . LYS A 1 84 ? -5.913 10.583 10.321 1.00 95.44 84 LYS A C 1
ATOM 659 O O . LYS A 1 84 ? -6.891 11.096 10.849 1.00 95.44 84 LYS A O 1
ATOM 664 N N . VAL A 1 85 ? -5.591 9.298 10.488 1.00 94.38 85 VAL A N 1
ATOM 665 C CA . VAL A 1 85 ? -6.358 8.402 11.370 1.00 94.38 85 VAL A CA 1
ATOM 666 C C . VAL A 1 85 ? -6.200 8.794 12.840 1.00 94.38 85 VAL A C 1
ATOM 668 O O . VAL A 1 85 ? -7.152 8.664 13.594 1.00 94.38 85 VAL A O 1
ATOM 671 N N . GLU A 1 86 ? -5.025 9.273 13.261 1.00 91.44 86 GLU A N 1
ATOM 672 C CA . GLU A 1 86 ? -4.787 9.721 14.645 1.00 91.44 86 GLU A CA 1
ATOM 673 C C . GLU A 1 86 ? -5.492 11.051 14.986 1.00 91.44 86 GLU A C 1
ATOM 675 O O . GLU A 1 86 ? -5.690 11.351 16.163 1.00 91.44 86 GLU A O 1
ATOM 680 N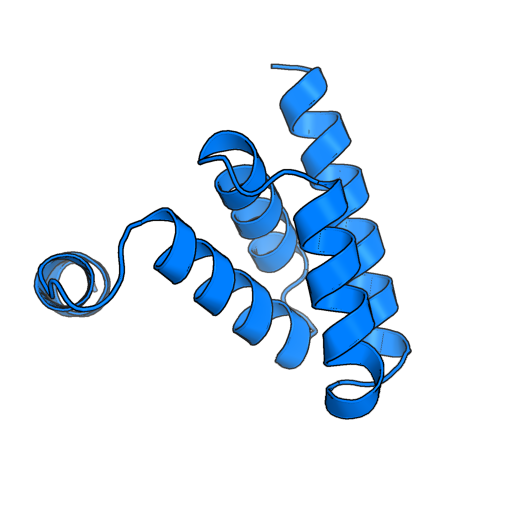 N . GLU A 1 87 ? -5.870 11.844 13.979 1.00 86.00 87 GLU A N 1
ATOM 681 C CA . GLU A 1 87 ? -6.597 13.113 14.136 1.00 86.00 87 GLU A CA 1
ATOM 682 C C . GLU A 1 87 ? -8.133 12.955 14.206 1.00 86.00 87 GLU A C 1
ATOM 684 O O . GLU A 1 87 ? -8.816 13.921 14.561 1.00 86.00 87 GLU A O 1
ATOM 689 N N . GLN A 1 88 ? -8.673 11.776 13.870 1.00 69.00 88 GLN A N 1
ATOM 690 C CA . GLN A 1 88 ? -10.114 11.459 13.856 1.00 69.00 88 GLN A CA 1
ATOM 691 C C . GLN A 1 88 ? -10.573 10.789 15.158 1.00 69.00 88 GLN A C 1
ATOM 693 O O . GLN A 1 88 ? -11.688 11.133 15.617 1.00 69.00 88 GLN A O 1
#

Foldseek 3Di:
DCCPPPNPPQPDPPDDPLRVLLVVLLVDLLVPPNLVVNLVSLLVNCVVPCNLVNQLVVLVVCCVVRHDVSSVSSNVSNVVSVVVNVVD

Sequence (88 aa):
MVDNCFGDYYTRQGLNYQERELMTFCYLAAQGGVEPQLEGHAEANIQNGNDYLFLIKVISQNLPLIGYPRSLNALRCATEAKAKVEEQ

pLDDT: mean 90.84, std 13.98, range [46.66, 98.56]

Secondary structure (DSSP, 8-state):
-IIIIIISTTT-SSS-HHHHHHHHHHHHHHH-S-HHHHHHHHHHHHHTT--HHHHHHHHHHHHHHHHHHHHHHHHHHHHHHHHHHHT-

InterPro domains:
  IPR003779 Alkyl hydroperoxide reductase AhpD/CMD-like [PF02627] (3-80)
  IPR029032 AhpD-like [G3DSA:1.20.1290.10] (1-85)
  IPR029032 AhpD-like [SSF69118] (2-86)
  IPR052512 4-carboxymuconolactone decarboxylase/NDH-1 regulator [PTHR33570] (2-86)

Organism: NCBI:txid1423749

Radius of gyration: 13.05 Å; chains: 1; bounding box: 35×29×27 Å